Protein AF-A0AAV3SMU9-F1 (afdb_monomer_lite)

Secondary structure (DSSP, 8-state):
-EEEEE--SSTTSPPEEEEEEE-TTS-EEEEEES--SSSSSSEEEEEESSTTSPPEEEE---S--SHHHHHHHHHHHHHHHHHT-

Sequence (85 aa):
MTVRWFAGETPAARPEFSFHYQDETGIDFGWHHEPNPHVEGWGHFQERQNSKTEYTYEPQTFSSTNPTRVVWEVLSLLAAKIQAK

pLDDT: mean 94.81, std 5.58, range [57.75, 98.56]

Organism: Halococcus dombrowskii (NCBI:txid179637)

Structure (mmCIF, N/CA/C/O backbone):
data_AF-A0AAV3SMU9-F1
#
_entry.id   AF-A0AAV3SMU9-F1
#
loop_
_atom_site.group_PDB
_atom_site.id
_atom_site.type_symbol
_atom_site.label_atom_id
_atom_site.label_alt_id
_atom_site.label_comp_id
_atom_site.label_asym_id
_atom_site.label_entity_id
_atom_site.label_seq_id
_atom_site.pdbx_PDB_ins_code
_atom_site.Cartn_x
_atom_site.Cartn_y
_atom_site.Cartn_z
_atom_site.occupancy
_atom_site.B_iso_or_equiv
_atom_site.auth_seq_id
_atom_site.auth_comp_id
_atom_site.auth_asym_id
_atom_site.auth_atom_id
_atom_site.pdbx_PDB_model_num
ATOM 1 N N . MET A 1 1 ? -9.759 6.835 1.190 1.00 90.25 1 MET A N 1
ATOM 2 C CA . MET A 1 1 ? -8.657 5.952 0.752 1.00 90.25 1 MET A CA 1
ATOM 3 C C . MET A 1 1 ? -7.883 6.674 -0.330 1.00 90.25 1 MET A C 1
ATOM 5 O O . MET A 1 1 ? -8.494 7.134 -1.287 1.00 90.25 1 MET A O 1
ATOM 9 N N . THR A 1 2 ? -6.573 6.768 -0.168 1.00 96.38 2 THR A N 1
ATOM 10 C CA . THR A 1 2 ? -5.643 7.398 -1.103 1.00 96.38 2 THR A CA 1
ATOM 11 C C . THR A 1 2 ? -4.691 6.331 -1.616 1.00 96.38 2 THR A C 1
ATOM 13 O O . THR A 1 2 ? -4.165 5.553 -0.825 1.00 96.38 2 THR A O 1
ATOM 16 N N . VAL A 1 3 ? -4.471 6.300 -2.929 1.00 97.62 3 VAL A N 1
ATOM 17 C CA . VAL A 1 3 ? -3.515 5.390 -3.567 1.00 97.62 3 VAL A CA 1
ATOM 18 C C . VAL A 1 3 ? -2.417 6.222 -4.214 1.00 97.62 3 VAL A C 1
ATOM 20 O O . VAL A 1 3 ? -2.713 7.168 -4.946 1.00 97.62 3 VAL A O 1
ATOM 23 N N . ARG A 1 4 ? -1.158 5.880 -3.943 1.00 97.94 4 ARG A N 1
ATOM 24 C CA . ARG A 1 4 ? 0.015 6.471 -4.598 1.00 97.94 4 ARG A CA 1
ATOM 25 C C . ARG A 1 4 ? 0.834 5.382 -5.259 1.00 97.94 4 ARG A C 1
ATOM 27 O O . ARG A 1 4 ? 0.922 4.269 -4.748 1.00 97.94 4 ARG A O 1
ATOM 34 N N . TRP A 1 5 ? 1.435 5.727 -6.391 1.00 97.94 5 TRP A N 1
ATOM 35 C CA . TRP A 1 5 ? 2.298 4.821 -7.128 1.00 97.94 5 TRP A CA 1
ATOM 36 C C . TRP A 1 5 ? 3.422 5.587 -7.817 1.00 97.94 5 TRP A C 1
ATOM 38 O O . TRP A 1 5 ? 3.172 6.560 -8.529 1.00 97.94 5 TRP A O 1
ATOM 48 N N . PHE A 1 6 ? 4.644 5.102 -7.656 1.00 97.56 6 PHE A N 1
ATOM 49 C CA . PHE A 1 6 ? 5.836 5.542 -8.357 1.00 97.56 6 PHE A CA 1
ATOM 50 C C . PHE A 1 6 ? 6.546 4.309 -8.915 1.00 97.56 6 PHE A C 1
ATOM 52 O O . PHE A 1 6 ? 6.938 3.409 -8.181 1.00 97.56 6 PHE A O 1
ATOM 59 N N . ALA A 1 7 ? 6.688 4.233 -10.239 1.00 94.62 7 ALA A N 1
ATOM 60 C CA . ALA A 1 7 ? 7.291 3.069 -10.891 1.00 94.62 7 ALA A CA 1
ATOM 61 C C . ALA A 1 7 ? 8.825 3.002 -10.738 1.00 94.62 7 ALA A C 1
ATOM 63 O O . ALA A 1 7 ? 9.418 1.995 -11.113 1.00 94.62 7 ALA A O 1
ATOM 64 N N . GLY A 1 8 ? 9.446 4.053 -10.188 1.00 94.25 8 GLY A N 1
ATOM 65 C CA . GLY A 1 8 ? 10.893 4.219 -10.119 1.00 94.25 8 GLY A CA 1
ATOM 66 C C . GLY A 1 8 ? 11.462 5.014 -11.301 1.00 94.25 8 GLY A C 1
ATOM 67 O O . GLY A 1 8 ? 10.823 5.171 -12.340 1.00 94.25 8 GLY A O 1
ATOM 68 N N . GLU A 1 9 ? 12.682 5.534 -11.140 1.00 94.81 9 GLU A N 1
ATOM 69 C CA . GLU A 1 9 ? 13.361 6.352 -12.164 1.00 94.81 9 GLU A CA 1
ATOM 70 C C . GLU A 1 9 ? 13.896 5.531 -13.347 1.00 94.81 9 GLU A C 1
ATOM 72 O O . GLU A 1 9 ? 14.168 6.068 -14.420 1.00 94.81 9 GLU A O 1
ATOM 77 N N . THR A 1 10 ? 14.062 4.219 -13.159 1.00 95.94 10 THR A N 1
ATOM 78 C CA . THR A 1 10 ? 14.583 3.303 -14.179 1.00 95.94 10 THR A CA 1
ATOM 79 C C . THR A 1 10 ? 13.719 2.045 -14.268 1.00 95.94 10 THR A C 1
ATOM 81 O O . THR A 1 10 ? 13.084 1.678 -13.281 1.00 95.94 10 THR A O 1
ATOM 84 N N . PRO A 1 11 ? 13.740 1.306 -15.394 1.00 90.94 11 PRO A N 1
ATOM 85 C CA . PRO A 1 11 ? 12.989 0.053 -15.519 1.00 90.94 11 PRO A CA 1
ATOM 86 C C . PRO A 1 11 ? 13.373 -1.039 -14.507 1.00 90.94 11 PRO A C 1
ATOM 88 O O . PRO A 1 11 ? 12.602 -1.970 -14.297 1.00 90.94 11 PRO A O 1
ATOM 91 N N . ALA A 1 12 ? 14.569 -0.955 -13.914 1.00 92.69 12 ALA A N 1
ATOM 92 C CA . ALA A 1 12 ? 15.058 -1.900 -12.910 1.00 92.69 12 ALA A CA 1
ATOM 93 C C . ALA A 1 12 ? 14.799 -1.434 -11.466 1.00 92.69 12 ALA A C 1
ATOM 95 O O . ALA A 1 12 ? 15.063 -2.185 -10.524 1.00 92.69 12 ALA A O 1
ATOM 96 N N . ALA A 1 13 ? 14.320 -0.201 -11.277 1.00 94.81 13 ALA A N 1
ATOM 97 C CA . ALA A 1 13 ? 13.999 0.317 -9.959 1.00 94.81 13 ALA A CA 1
ATOM 98 C C . ALA A 1 13 ? 12.817 -0.453 -9.354 1.00 94.81 13 ALA A C 1
ATOM 100 O O . ALA A 1 13 ? 11.902 -0.900 -10.049 1.00 94.81 13 ALA A O 1
ATOM 101 N N . ARG A 1 14 ? 12.845 -0.617 -8.031 1.00 95.12 14 ARG A N 1
ATOM 102 C CA . ARG A 1 14 ? 11.698 -1.153 -7.298 1.00 95.12 14 ARG A CA 1
ATOM 103 C C . ARG A 1 14 ? 10.618 -0.070 -7.254 1.00 95.12 14 ARG A C 1
ATOM 105 O O . ARG A 1 14 ? 10.964 1.070 -6.953 1.00 95.12 14 ARG A O 1
ATOM 112 N N . PRO A 1 15 ? 9.346 -0.391 -7.535 1.00 97.12 15 PRO A N 1
ATOM 113 C CA . PRO A 1 15 ? 8.292 0.600 -7.429 1.00 97.12 15 PRO A CA 1
ATOM 114 C C . PRO A 1 15 ? 8.018 0.930 -5.964 1.00 97.12 15 PRO A C 1
ATOM 116 O O . PRO A 1 15 ? 8.109 0.064 -5.090 1.00 97.12 15 PRO A O 1
ATOM 119 N N . GLU A 1 16 ? 7.624 2.171 -5.726 1.00 98.25 16 GLU A N 1
ATOM 120 C CA . GLU A 1 16 ? 7.134 2.645 -4.441 1.00 98.25 16 GLU A CA 1
ATOM 121 C C . GLU A 1 16 ? 5.628 2.857 -4.535 1.00 98.25 16 GLU A C 1
ATOM 123 O O . GLU A 1 16 ? 5.125 3.439 -5.501 1.00 98.25 16 GLU A O 1
ATOM 128 N N . PHE A 1 17 ? 4.879 2.359 -3.561 1.00 98.44 17 PHE A N 1
ATOM 129 C CA . PHE A 1 17 ? 3.431 2.516 -3.565 1.00 98.44 17 PHE A CA 1
ATOM 130 C C . PHE A 1 17 ? 2.849 2.505 -2.163 1.00 98.44 17 PHE A C 1
ATOM 132 O O . PHE A 1 17 ? 3.392 1.885 -1.251 1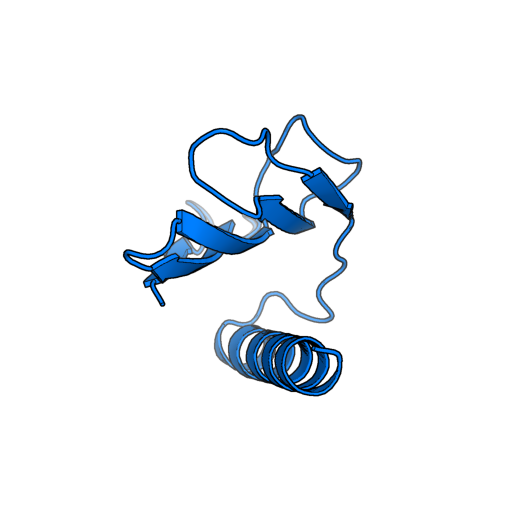.00 98.44 17 PHE A O 1
ATOM 139 N N . SER A 1 18 ? 1.699 3.156 -2.014 1.00 98.44 18 SER A N 1
ATOM 140 C CA . SER A 1 18 ? 0.949 3.138 -0.766 1.00 98.44 18 SER A CA 1
ATOM 141 C C . SER A 1 18 ? -0.557 3.169 -0.986 1.00 98.44 18 SER A C 1
ATOM 143 O O . SER A 1 18 ? -1.069 3.784 -1.926 1.00 98.44 18 SER A O 1
ATOM 145 N N . PHE A 1 19 ? -1.264 2.484 -0.093 1.00 98.44 19 PHE A N 1
ATOM 146 C CA . PHE A 1 19 ? -2.715 2.444 0.021 1.00 98.44 19 PHE A CA 1
ATOM 147 C C . PHE A 1 19 ? -3.071 2.878 1.431 1.00 98.44 19 PHE A C 1
ATOM 149 O O . PHE A 1 19 ? -2.818 2.143 2.382 1.00 98.44 19 PHE A O 1
ATOM 156 N N . HIS A 1 20 ? -3.638 4.071 1.567 1.00 97.31 20 HIS A N 1
ATOM 157 C CA . HIS A 1 20 ? -3.779 4.732 2.859 1.00 97.31 20 HIS A CA 1
ATOM 158 C C . HIS A 1 20 ? -5.219 5.167 3.116 1.00 97.31 20 HIS A C 1
ATOM 160 O O . HIS A 1 20 ? -5.809 5.935 2.351 1.00 97.31 20 HIS A O 1
ATOM 166 N N . TYR A 1 21 ? -5.803 4.688 4.207 1.00 95.75 21 TYR A N 1
ATOM 167 C CA . TYR A 1 21 ? -7.099 5.115 4.709 1.00 95.75 21 TYR A CA 1
ATOM 168 C C . TYR A 1 21 ? -6.920 6.008 5.933 1.00 95.75 21 TYR A C 1
ATOM 170 O O . TYR A 1 21 ? -6.203 5.655 6.861 1.00 95.75 21 TYR A O 1
ATOM 178 N N . GLN A 1 22 ? -7.611 7.142 5.939 1.00 94.44 22 GLN A N 1
ATOM 179 C CA . GLN A 1 22 ? -7.754 8.002 7.102 1.00 94.44 22 GLN A CA 1
ATOM 180 C C . GLN A 1 22 ? -9.169 8.580 7.096 1.00 94.44 22 GLN A C 1
ATOM 182 O O . GLN A 1 22 ? -9.675 8.929 6.024 1.00 94.44 22 GLN A O 1
ATOM 187 N N . ASP A 1 23 ? -9.790 8.691 8.268 1.00 91.38 23 ASP A N 1
ATOM 188 C CA . ASP A 1 23 ? -11.079 9.363 8.436 1.00 91.38 23 ASP A CA 1
ATOM 189 C C . ASP A 1 23 ? -11.090 10.390 9.578 1.00 91.38 23 ASP A C 1
ATOM 191 O O . ASP A 1 23 ? -10.111 10.582 10.305 1.00 91.38 23 ASP A O 1
ATOM 195 N N . GLU A 1 24 ? -12.223 11.080 9.709 1.00 91.44 24 GLU A N 1
ATOM 196 C CA . GLU A 1 24 ? -12.437 12.145 10.694 1.00 91.44 24 GLU A CA 1
ATOM 197 C C . GLU A 1 24 ? -12.494 11.636 12.141 1.00 91.44 24 GLU A C 1
ATOM 199 O O . GLU A 1 24 ? -12.336 12.420 13.076 1.00 91.44 24 GLU A O 1
ATOM 204 N N . THR A 1 25 ? -12.675 10.328 12.354 1.00 88.69 25 THR A N 1
ATOM 205 C CA . THR A 1 25 ? -12.663 9.723 13.695 1.00 88.69 25 THR A CA 1
ATOM 206 C C . THR A 1 25 ? -11.242 9.508 14.221 1.00 88.69 25 THR A C 1
ATOM 208 O O . THR A 1 25 ? -11.044 9.243 15.407 1.00 88.69 25 THR A O 1
ATOM 211 N N . GLY A 1 26 ? -10.239 9.678 13.354 1.00 89.62 26 GLY A N 1
ATOM 212 C CA . GLY A 1 26 ? -8.825 9.518 13.672 1.00 89.62 26 GLY A CA 1
ATOM 213 C C . GLY A 1 26 ? -8.276 8.128 13.361 1.00 89.62 26 GLY A C 1
ATOM 214 O O . GLY A 1 26 ? -7.077 7.925 13.556 1.00 89.62 26 GLY A O 1
ATOM 215 N N . ILE A 1 27 ? -9.108 7.209 12.858 1.00 91.19 27 ILE A N 1
ATOM 216 C CA . ILE A 1 27 ? -8.640 5.936 12.307 1.00 91.19 27 ILE A CA 1
ATOM 217 C C . ILE A 1 27 ? -7.746 6.243 11.116 1.00 91.19 27 ILE A C 1
ATOM 219 O O . ILE A 1 27 ? -8.118 7.000 10.218 1.00 91.19 27 ILE A O 1
ATOM 223 N N . ASP A 1 28 ? -6.568 5.637 11.117 1.00 96.06 28 ASP A N 1
ATOM 224 C CA . ASP A 1 28 ? -5.552 5.898 10.118 1.00 96.06 28 ASP A CA 1
ATOM 225 C C . ASP A 1 28 ? -4.690 4.644 9.952 1.00 96.06 28 ASP A C 1
ATOM 227 O O . ASP A 1 28 ? -4.054 4.188 10.903 1.00 96.06 28 ASP A O 1
ATOM 231 N N . PHE A 1 29 ? -4.731 4.040 8.767 1.00 97.25 29 PHE A N 1
ATOM 232 C CA . PHE A 1 29 ? -3.964 2.841 8.462 1.00 97.25 29 PHE A CA 1
ATOM 233 C C . PHE A 1 29 ? -3.663 2.709 6.973 1.00 97.25 29 PHE A C 1
ATOM 235 O O . PHE A 1 29 ? -4.371 3.248 6.120 1.00 97.25 29 PHE A O 1
ATOM 242 N N . GLY A 1 30 ? -2.649 1.922 6.635 1.00 97.81 30 GLY A N 1
ATOM 243 C CA . GLY A 1 30 ? -2.326 1.665 5.244 1.00 97.81 30 GLY A CA 1
ATOM 244 C C . GLY A 1 30 ? -1.263 0.608 5.022 1.00 97.81 30 GLY A C 1
ATOM 245 O O . GLY A 1 30 ? -0.562 0.201 5.942 1.00 97.81 30 GLY A O 1
ATOM 246 N N . TRP A 1 31 ? -1.148 0.197 3.766 1.00 98.50 31 TRP A N 1
ATOM 247 C CA . TRP A 1 31 ? -0.114 -0.702 3.269 1.00 98.50 31 TRP A CA 1
ATOM 248 C C . TRP A 1 31 ? 0.835 0.084 2.378 1.00 98.50 31 TRP A C 1
ATOM 250 O O . TRP A 1 31 ? 0.391 0.767 1.454 1.00 98.50 31 TRP A O 1
ATOM 260 N N . HIS A 1 32 ? 2.127 -0.023 2.651 1.00 98.56 32 HIS A N 1
ATOM 261 C CA . HIS A 1 32 ? 3.189 0.735 2.000 1.00 98.56 32 HIS A CA 1
ATOM 262 C C . HIS A 1 32 ? 4.259 -0.222 1.491 1.00 98.56 32 HIS A C 1
ATOM 264 O O . HIS A 1 32 ? 4.498 -1.267 2.093 1.00 98.56 32 HIS A O 1
ATOM 270 N N . HIS A 1 33 ? 4.892 0.128 0.379 1.00 98.44 33 HIS A N 1
ATOM 271 C CA . HIS A 1 33 ? 6.071 -0.538 -0.156 1.00 98.44 33 HIS A CA 1
ATOM 272 C C . HIS A 1 33 ? 7.093 0.529 -0.534 1.00 98.44 33 HIS A C 1
ATOM 274 O O . HIS A 1 33 ? 7.000 1.122 -1.605 1.00 98.44 33 HIS A O 1
ATOM 280 N N . GLU A 1 34 ? 8.050 0.783 0.352 1.00 97.31 34 GLU A N 1
ATOM 281 C CA . GLU A 1 34 ? 9.033 1.861 0.228 1.00 97.31 34 GLU A CA 1
ATOM 282 C C . GLU A 1 34 ? 10.247 1.610 1.142 1.00 97.31 34 GLU A C 1
ATOM 284 O O . GLU A 1 34 ? 10.161 0.817 2.092 1.00 97.31 34 GLU A O 1
ATOM 289 N N . PRO A 1 35 ? 11.393 2.272 0.897 1.00 96.50 35 PRO A N 1
ATOM 290 C CA . PRO A 1 35 ? 12.467 2.325 1.878 1.00 96.50 35 PRO A CA 1
ATOM 291 C C . PRO A 1 35 ? 11.945 2.947 3.176 1.00 96.50 35 PRO A C 1
ATOM 293 O O . PRO A 1 35 ? 11.494 4.088 3.184 1.00 96.50 35 PRO A O 1
ATOM 296 N N . ASN A 1 36 ? 12.020 2.210 4.279 1.00 96.06 36 ASN A N 1
ATOM 297 C CA . ASN A 1 36 ? 11.496 2.659 5.564 1.00 96.06 36 ASN A CA 1
ATOM 298 C C . ASN A 1 36 ? 12.425 2.224 6.715 1.00 96.06 36 ASN A C 1
ATOM 300 O O . ASN A 1 36 ? 13.142 1.231 6.576 1.00 96.06 36 ASN A O 1
ATOM 304 N N . PRO A 1 37 ? 12.435 2.953 7.846 1.00 96.00 37 PRO A N 1
ATOM 305 C CA . PRO A 1 37 ? 13.228 2.594 9.021 1.00 96.00 37 PRO A CA 1
ATOM 306 C C . PRO A 1 37 ? 12.459 1.732 10.041 1.00 96.00 37 PRO A C 1
ATOM 308 O O . PRO A 1 37 ? 12.988 1.464 11.118 1.00 96.00 37 PRO A O 1
ATOM 311 N N . HIS A 1 38 ? 11.204 1.368 9.765 1.00 95.56 38 HIS A N 1
ATOM 312 C CA . HIS A 1 38 ? 10.275 0.851 10.775 1.00 95.56 38 HIS A CA 1
ATOM 313 C C . HIS A 1 38 ? 10.307 -0.670 10.901 1.00 95.56 38 HIS A C 1
ATOM 315 O O . HIS A 1 38 ? 10.192 -1.197 12.007 1.00 95.56 38 HIS A O 1
ATOM 321 N N . VAL A 1 39 ? 10.469 -1.374 9.781 1.00 96.81 39 VAL A N 1
ATOM 322 C CA . VAL A 1 39 ? 10.534 -2.838 9.737 1.00 96.81 39 VAL A CA 1
ATOM 323 C C . VAL A 1 39 ? 11.655 -3.309 8.819 1.00 96.81 39 VAL A C 1
ATOM 325 O O . VAL A 1 39 ? 12.154 -2.566 7.976 1.00 96.81 39 VAL A O 1
ATOM 328 N N . GLU A 1 40 ? 12.041 -4.577 8.954 1.00 95.94 40 GLU A N 1
ATOM 329 C CA . GLU A 1 40 ? 12.908 -5.213 7.967 1.00 95.94 40 GLU A CA 1
ATOM 330 C C . GLU A 1 40 ? 12.132 -5.464 6.665 1.00 95.94 40 GLU A C 1
ATOM 332 O O . GLU A 1 40 ? 11.076 -6.098 6.660 1.00 95.94 40 GLU A O 1
ATOM 337 N N . GLY A 1 41 ? 12.679 -4.986 5.546 1.00 95.12 41 GLY A N 1
ATOM 338 C CA . GLY A 1 41 ? 12.068 -5.114 4.226 1.00 95.12 41 GLY A CA 1
ATOM 339 C C . GLY A 1 41 ? 11.401 -3.828 3.736 1.00 95.12 41 GLY A C 1
ATOM 340 O O . GLY A 1 41 ? 11.469 -2.775 4.358 1.00 95.12 41 GLY A O 1
ATOM 341 N N . TRP A 1 42 ? 10.806 -3.908 2.546 1.00 97.38 42 TRP A N 1
ATOM 342 C CA . TRP A 1 42 ? 10.220 -2.744 1.867 1.00 97.38 42 TRP A CA 1
ATOM 343 C C . TRP A 1 42 ? 8.735 -2.580 2.164 1.00 97.38 42 TRP A C 1
ATOM 345 O O . TRP A 1 42 ? 8.232 -1.462 2.225 1.00 97.38 42 TRP A O 1
ATOM 355 N N . GLY A 1 43 ? 8.026 -3.697 2.312 1.00 98.06 43 GLY A N 1
ATOM 356 C CA . GLY A 1 43 ? 6.596 -3.680 2.541 1.00 98.06 43 GLY A CA 1
ATOM 357 C C . GLY A 1 43 ? 6.263 -3.647 4.026 1.00 98.06 43 GLY A C 1
ATOM 358 O O . GLY A 1 43 ? 6.832 -4.403 4.818 1.00 98.06 43 GLY A O 1
ATOM 359 N N . HIS A 1 44 ? 5.317 -2.798 4.400 1.00 98.56 44 HIS A N 1
ATOM 360 C CA . HIS A 1 44 ? 4.784 -2.755 5.752 1.00 98.56 44 HIS A CA 1
ATOM 361 C C . HIS A 1 44 ? 3.317 -2.336 5.770 1.00 98.56 44 HIS A C 1
ATOM 363 O O . HIS A 1 44 ? 2.824 -1.630 4.889 1.00 98.56 44 HIS A O 1
ATOM 369 N N . PHE A 1 45 ? 2.615 -2.798 6.792 1.00 98.06 45 PHE A N 1
ATOM 370 C CA . PHE A 1 45 ? 1.341 -2.256 7.215 1.00 98.06 45 PHE A CA 1
ATOM 371 C C . PHE A 1 45 ? 1.592 -1.299 8.383 1.00 98.06 45 PHE A C 1
ATOM 373 O O . PHE A 1 45 ? 2.376 -1.611 9.278 1.00 98.06 45 PHE A O 1
ATOM 380 N N . GLN A 1 46 ? 0.935 -0.143 8.377 1.00 97.56 46 GLN A N 1
ATOM 381 C CA . GLN A 1 46 ? 0.945 0.786 9.503 1.00 97.56 46 GLN A CA 1
ATOM 382 C C . GLN A 1 46 ? -0.476 1.092 9.955 1.00 97.56 46 GLN A C 1
ATOM 384 O O . GLN A 1 46 ? -1.377 1.229 9.124 1.00 97.56 46 GLN A O 1
ATOM 389 N N . GLU A 1 47 ? -0.677 1.261 11.258 1.00 96.94 47 GLU A N 1
ATOM 390 C CA . GLU A 1 47 ? -1.948 1.731 11.804 1.00 96.94 47 GLU A CA 1
ATOM 391 C C . GLU A 1 47 ? -1.774 2.575 13.060 1.00 96.94 47 GLU A C 1
ATOM 393 O O . GLU A 1 47 ? -0.856 2.380 13.848 1.00 96.94 47 GLU A O 1
ATOM 398 N N . ARG A 1 48 ? -2.706 3.498 13.271 1.00 95.31 48 ARG A N 1
ATOM 399 C CA . ARG A 1 48 ? -2.972 4.126 14.563 1.00 95.31 48 ARG A CA 1
ATOM 400 C C . ARG A 1 48 ? -4.480 4.183 14.776 1.00 95.31 48 ARG A C 1
ATOM 402 O O . ARG A 1 48 ? -5.259 4.356 13.836 1.00 95.31 48 ARG A O 1
ATOM 409 N N . GLN A 1 49 ? -4.906 4.028 16.024 1.00 90.81 49 GLN A N 1
ATOM 410 C CA . GLN A 1 49 ? -6.333 3.972 16.352 1.00 90.81 49 GLN A CA 1
ATOM 411 C C . GLN A 1 49 ? -6.981 5.356 16.412 1.00 90.81 49 GLN A C 1
ATOM 413 O O . GLN A 1 49 ? -8.175 5.486 16.163 1.00 90.81 49 GLN A O 1
ATOM 418 N N . ASN A 1 50 ? -6.209 6.381 16.773 1.00 91.25 50 ASN A N 1
ATOM 419 C CA . ASN A 1 50 ? -6.633 7.776 16.755 1.00 91.25 50 ASN A CA 1
ATOM 420 C C . ASN A 1 50 ? -5.422 8.708 16.567 1.00 91.25 50 ASN A C 1
ATOM 422 O O . ASN A 1 50 ? -4.267 8.285 16.614 1.00 91.25 50 ASN A O 1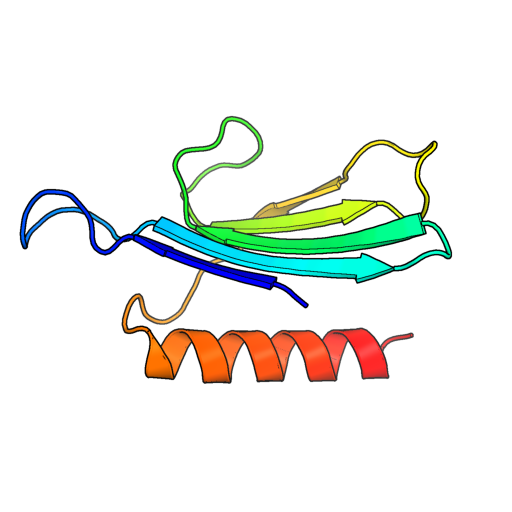
ATOM 426 N N . SER A 1 51 ? -5.673 10.008 16.403 1.00 87.44 51 SER A N 1
ATOM 427 C CA . SER A 1 51 ? -4.624 11.015 16.175 1.00 87.44 51 SER A CA 1
ATOM 428 C C . SER A 1 51 ? -3.659 11.225 17.349 1.00 87.44 51 SER A C 1
ATOM 430 O O . SER A 1 51 ? -2.639 11.888 17.172 1.00 87.44 51 SER A O 1
ATOM 432 N N . LYS A 1 52 ? -3.963 10.685 18.536 1.00 90.19 52 LYS A N 1
ATOM 433 C CA . LYS A 1 52 ? -3.127 10.788 19.742 1.00 90.19 52 LYS A CA 1
ATOM 434 C C . LYS A 1 52 ? -2.263 9.551 19.978 1.00 90.19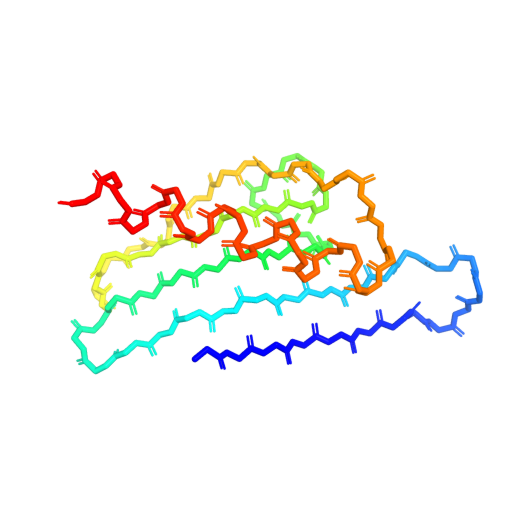 52 LYS A C 1
ATOM 436 O O . LYS A 1 52 ? -1.419 9.582 20.868 1.00 90.19 52 LYS A O 1
ATOM 441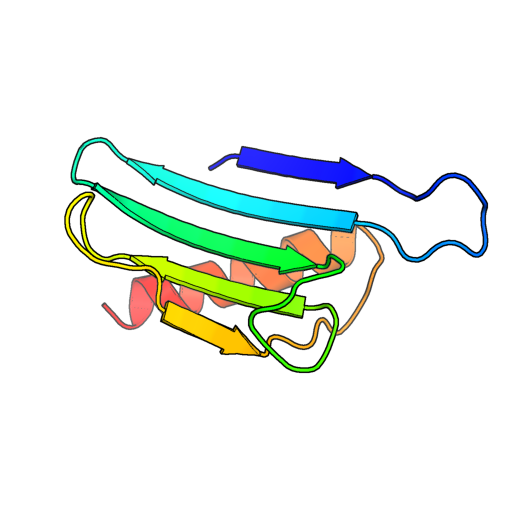 N N . THR A 1 53 ? -2.488 8.468 19.237 1.00 92.88 53 THR A N 1
ATOM 442 C CA . THR A 1 53 ? -1.695 7.239 19.341 1.00 92.88 53 THR A CA 1
ATOM 443 C C . THR A 1 53 ? -0.581 7.228 18.305 1.00 92.88 53 THR A C 1
ATOM 445 O O . THR A 1 53 ? -0.782 7.673 17.172 1.00 92.88 53 THR A O 1
ATOM 448 N N . GLU A 1 54 ? 0.575 6.696 18.694 1.00 95.00 54 GLU A N 1
ATOM 449 C CA . GLU A 1 54 ? 1.656 6.395 17.758 1.00 95.00 54 GLU A CA 1
ATOM 450 C C . GLU A 1 54 ? 1.233 5.309 16.766 1.00 95.00 54 GLU A C 1
ATOM 452 O O . GLU A 1 54 ? 0.307 4.533 17.024 1.00 95.00 54 GLU A O 1
ATOM 457 N N . TYR A 1 55 ? 1.917 5.272 15.625 1.00 96.75 55 TYR A N 1
ATOM 458 C CA . TYR A 1 55 ? 1.741 4.188 14.672 1.00 96.75 55 TYR A CA 1
ATOM 459 C C . TYR A 1 55 ? 2.378 2.905 15.196 1.00 96.75 55 TYR A C 1
ATOM 461 O O . TYR A 1 55 ? 3.506 2.915 15.692 1.00 96.75 55 TYR A O 1
ATOM 469 N N . THR A 1 56 ? 1.675 1.797 15.010 1.00 97.38 56 THR A N 1
ATOM 470 C CA . THR A 1 56 ? 2.274 0.468 14.986 1.00 97.38 56 THR A CA 1
ATOM 471 C C . THR A 1 56 ? 2.650 0.115 13.552 1.00 97.38 56 THR A C 1
ATOM 473 O O . THR A 1 56 ? 2.042 0.607 12.596 1.00 97.38 56 THR A O 1
ATOM 476 N N . TYR A 1 57 ? 3.673 -0.727 13.409 1.00 98.12 57 TYR A N 1
ATOM 477 C CA . TYR A 1 57 ? 4.194 -1.160 12.119 1.00 98.12 57 TYR A CA 1
ATOM 478 C C . TYR A 1 57 ? 4.355 -2.675 12.119 1.00 98.12 57 TYR A C 1
ATOM 480 O O . TYR A 1 57 ? 4.939 -3.244 13.043 1.00 98.12 57 TYR A O 1
ATOM 488 N N . GLU A 1 58 ? 3.860 -3.316 11.069 1.00 97.94 58 GLU A N 1
ATOM 489 C CA . GLU A 1 58 ? 3.963 -4.756 10.859 1.00 97.94 58 GLU A CA 1
ATOM 490 C C . GLU A 1 58 ? 4.580 -5.024 9.481 1.00 97.94 58 GLU A C 1
ATOM 492 O O . GLU A 1 58 ? 4.171 -4.395 8.500 1.00 97.94 58 GLU A O 1
ATOM 497 N N . PRO A 1 59 ? 5.559 -5.940 9.358 1.00 98.12 59 PRO A N 1
ATOM 498 C CA . PRO A 1 59 ? 6.100 -6.306 8.056 1.00 98.12 59 PRO A CA 1
ATOM 499 C C . PRO A 1 59 ? 5.004 -6.850 7.133 1.00 98.12 59 PRO A C 1
ATOM 501 O O . PRO A 1 59 ? 4.216 -7.708 7.527 1.00 98.12 59 PRO A O 1
ATOM 504 N N . GLN A 1 60 ? 4.997 -6.404 5.879 1.00 97.56 60 GLN A N 1
ATOM 505 C CA . GLN A 1 60 ? 4.096 -6.902 4.843 1.00 97.56 60 GLN A CA 1
ATOM 506 C C . GLN A 1 60 ? 4.920 -7.369 3.650 1.00 97.56 60 GLN A C 1
ATOM 508 O O . GLN A 1 60 ? 5.670 -6.607 3.049 1.00 97.56 60 GLN A O 1
ATOM 513 N N . THR A 1 61 ? 4.733 -8.620 3.244 1.00 97.00 61 THR A N 1
ATOM 514 C CA . THR A 1 61 ? 5.241 -9.083 1.949 1.00 97.00 61 THR A CA 1
ATOM 515 C C . THR A 1 61 ? 4.118 -8.998 0.928 1.00 97.00 61 THR A C 1
ATOM 517 O O . THR A 1 61 ? 3.032 -9.513 1.182 1.00 97.00 61 THR A O 1
ATOM 520 N N . PHE A 1 62 ? 4.377 -8.358 -0.211 1.00 97.31 62 PHE A N 1
ATOM 521 C CA . PHE A 1 62 ? 3.452 -8.365 -1.343 1.00 97.31 62 PHE A CA 1
ATOM 522 C C . PHE A 1 62 ? 3.816 -9.487 -2.308 1.00 97.31 62 PHE A C 1
ATOM 524 O O . PHE A 1 62 ? 4.991 -9.689 -2.626 1.00 97.31 62 PHE A O 1
ATOM 531 N N . SER A 1 63 ? 2.811 -10.193 -2.817 1.00 97.38 63 SER A N 1
ATOM 532 C CA . SER A 1 63 ? 3.011 -11.275 -3.790 1.00 97.38 63 SER A CA 1
ATOM 533 C C . SER A 1 63 ? 3.443 -10.774 -5.175 1.00 97.38 63 SER A C 1
ATOM 535 O O . SER A 1 63 ? 3.909 -11.544 -6.019 1.00 97.38 63 SER A O 1
ATOM 537 N N . SER A 1 64 ? 3.271 -9.477 -5.437 1.00 96.12 64 SER A N 1
ATOM 538 C CA . SER A 1 64 ? 3.603 -8.834 -6.700 1.00 96.12 64 SER A CA 1
ATOM 539 C C . SER A 1 64 ? 3.958 -7.366 -6.497 1.00 96.12 64 SER A C 1
ATOM 541 O O . SER A 1 64 ? 3.570 -6.746 -5.517 1.00 96.12 64 SER A O 1
ATOM 543 N N . THR A 1 65 ? 4.643 -6.793 -7.481 1.00 95.31 65 THR A N 1
ATOM 544 C CA . THR A 1 65 ? 4.830 -5.345 -7.634 1.00 95.31 65 THR A CA 1
ATOM 545 C C . THR A 1 65 ? 4.108 -4.806 -8.873 1.00 95.31 65 THR A C 1
ATOM 547 O O . THR A 1 65 ? 4.277 -3.650 -9.247 1.00 95.31 65 THR A O 1
ATOM 550 N N . ASN A 1 66 ? 3.290 -5.628 -9.542 1.00 95.50 66 ASN A N 1
ATOM 551 C CA . ASN A 1 66 ? 2.434 -5.172 -10.633 1.00 95.50 66 ASN A CA 1
ATOM 552 C C . ASN A 1 66 ? 1.226 -4.395 -10.064 1.00 95.50 66 ASN A C 1
ATOM 554 O O . ASN A 1 66 ? 0.519 -4.962 -9.227 1.00 95.50 66 ASN A O 1
ATOM 558 N N . PRO A 1 67 ? 0.920 -3.174 -10.552 1.00 96.19 67 PRO A N 1
ATOM 559 C CA . PRO A 1 67 ? -0.110 -2.318 -9.958 1.00 96.19 67 PRO A CA 1
ATOM 560 C C . PRO A 1 67 ? -1.470 -2.997 -9.798 1.00 96.19 67 PRO A C 1
ATOM 562 O O . PRO A 1 67 ? -2.058 -2.979 -8.721 1.00 96.19 67 PRO A O 1
ATOM 565 N N . THR A 1 68 ? -1.961 -3.659 -10.847 1.00 96.94 68 THR A N 1
ATOM 566 C CA . THR A 1 68 ? -3.281 -4.296 -10.816 1.00 96.94 68 THR A CA 1
ATOM 567 C C . THR A 1 68 ? -3.320 -5.458 -9.828 1.00 96.94 68 THR A C 1
ATOM 569 O O . THR A 1 68 ? -4.308 -5.613 -9.117 1.00 96.94 68 THR A O 1
ATOM 572 N N . ARG A 1 69 ? -2.251 -6.262 -9.742 1.00 98.00 69 ARG A N 1
ATOM 573 C CA . ARG A 1 69 ? -2.176 -7.376 -8.781 1.00 98.00 69 ARG A CA 1
ATOM 574 C C . ARG A 1 69 ? -2.128 -6.878 -7.341 1.00 98.00 69 ARG A C 1
ATOM 576 O O . ARG A 1 69 ? -2.854 -7.407 -6.507 1.00 98.00 69 ARG A O 1
ATOM 583 N N . VAL A 1 70 ? -1.340 -5.837 -7.080 1.00 98.12 70 VAL A N 1
ATOM 584 C CA . VAL A 1 70 ? -1.238 -5.229 -5.748 1.00 98.12 70 VAL A CA 1
ATOM 585 C C . VAL A 1 70 ? -2.576 -4.645 -5.304 1.00 98.12 70 VAL A C 1
ATOM 587 O O . VAL A 1 70 ? -2.965 -4.847 -4.160 1.00 98.12 70 VAL A O 1
ATOM 590 N N . VAL A 1 71 ? -3.327 -3.987 -6.195 1.00 97.75 71 VAL A N 1
ATOM 591 C CA . VAL A 1 71 ? -4.675 -3.486 -5.867 1.00 97.75 71 VAL A CA 1
ATOM 592 C C . VAL A 1 71 ? -5.580 -4.622 -5.384 1.00 97.75 71 VAL A C 1
ATOM 594 O O . VAL A 1 71 ? -6.212 -4.492 -4.338 1.00 97.75 71 VAL A O 1
ATOM 597 N N . TRP A 1 72 ? -5.634 -5.744 -6.106 1.00 98.25 72 TRP A N 1
ATOM 598 C CA . TRP A 1 72 ? -6.453 -6.893 -5.701 1.00 98.25 72 TRP A CA 1
ATOM 599 C C . TRP A 1 72 ? -6.003 -7.507 -4.375 1.00 98.25 72 TRP A C 1
ATOM 601 O O . TRP A 1 72 ? -6.839 -7.866 -3.542 1.00 98.25 72 TRP A O 1
ATOM 611 N N . GLU A 1 73 ? -4.693 -7.602 -4.167 1.00 98.25 73 GLU A N 1
ATOM 612 C CA . GLU A 1 73 ? -4.110 -8.087 -2.920 1.00 98.25 73 GLU A CA 1
ATOM 613 C C . GLU A 1 73 ? -4.504 -7.187 -1.740 1.00 98.25 73 GLU A C 1
ATOM 615 O O . GLU A 1 73 ? -5.076 -7.670 -0.764 1.00 98.25 73 GLU A O 1
ATOM 620 N N . VAL A 1 74 ? -4.324 -5.869 -1.861 1.00 97.88 74 VAL A N 1
ATOM 621 C CA . VAL A 1 74 ? -4.682 -4.905 -0.809 1.00 97.88 74 VAL A CA 1
A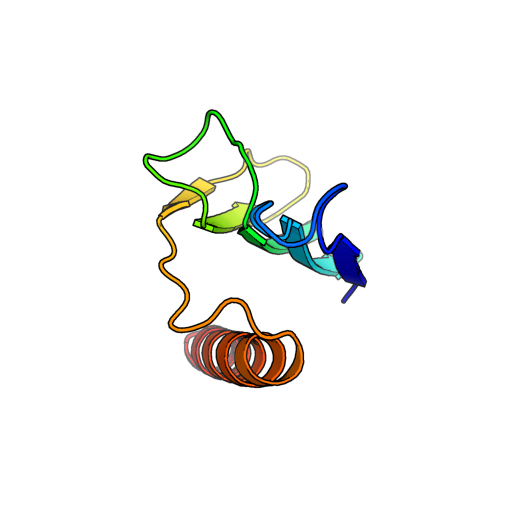TOM 622 C C . VAL A 1 74 ? -6.184 -4.880 -0.539 1.00 97.88 74 VAL A C 1
ATOM 624 O O . VAL A 1 74 ? -6.588 -4.826 0.619 1.00 97.88 74 VAL A O 1
ATOM 627 N N . LEU A 1 75 ? -7.035 -4.964 -1.565 1.00 96.94 75 LEU A N 1
ATOM 628 C CA . LEU A 1 75 ? -8.486 -5.057 -1.362 1.00 96.94 75 LEU A CA 1
ATOM 629 C C . LEU A 1 75 ? -8.878 -6.318 -0.578 1.00 96.94 75 LEU A C 1
ATOM 631 O O . LEU A 1 75 ? -9.794 -6.264 0.242 1.00 96.94 75 LEU A O 1
ATOM 635 N N . SER A 1 76 ? -8.166 -7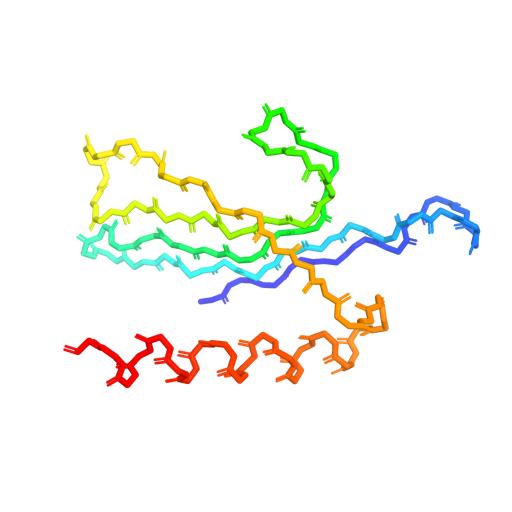.427 -0.786 1.00 97.19 76 SER A N 1
ATOM 636 C CA . SER A 1 76 ? -8.381 -8.667 -0.032 1.00 97.19 76 SER A CA 1
ATOM 637 C C . SER A 1 76 ? -7.952 -8.516 1.432 1.00 97.19 76 SER A C 1
ATOM 639 O O . SER A 1 76 ? -8.700 -8.901 2.331 1.00 97.19 76 SER A O 1
ATOM 641 N N . LEU A 1 77 ? -6.796 -7.888 1.685 1.00 96.38 77 LEU A N 1
ATOM 642 C CA . LEU A 1 77 ? -6.324 -7.567 3.041 1.00 96.38 77 LEU A CA 1
ATOM 643 C C . LEU A 1 77 ? -7.288 -6.613 3.762 1.00 96.38 77 LEU A C 1
ATOM 645 O O . LEU A 1 77 ? -7.617 -6.821 4.929 1.00 96.38 77 LEU A O 1
ATOM 649 N N . LEU A 1 78 ? -7.790 -5.597 3.056 1.00 95.31 78 LEU A N 1
ATOM 650 C CA . LEU A 1 78 ? -8.766 -4.647 3.579 1.00 95.31 78 LEU A CA 1
ATOM 651 C C . LEU A 1 78 ? -10.074 -5.340 3.965 1.00 95.31 78 LEU A C 1
ATOM 653 O O . LEU A 1 78 ? -10.577 -5.111 5.063 1.00 95.31 78 LEU A O 1
ATOM 657 N N . ALA A 1 79 ? -10.609 -6.198 3.094 1.00 95.06 79 ALA A N 1
ATOM 658 C CA . ALA A 1 79 ? -11.819 -6.962 3.383 1.00 95.06 79 ALA A CA 1
ATOM 659 C C . ALA A 1 79 ? -11.647 -7.836 4.633 1.00 95.06 79 ALA A C 1
ATOM 661 O O . ALA A 1 79 ? -12.496 -7.790 5.522 1.00 95.06 79 ALA A O 1
ATOM 662 N N . ALA A 1 80 ? -10.528 -8.559 4.744 1.00 93.31 80 ALA A N 1
ATOM 663 C CA . ALA A 1 80 ? -10.220 -9.366 5.923 1.00 93.31 80 ALA A CA 1
ATOM 664 C C . ALA A 1 80 ? -10.137 -8.511 7.198 1.00 93.31 80 ALA A C 1
ATOM 666 O O . ALA A 1 80 ? -10.684 -8.881 8.235 1.00 93.31 80 ALA A O 1
ATOM 667 N N . LYS A 1 81 ? -9.508 -7.334 7.119 1.00 87.12 81 LYS A N 1
ATOM 668 C CA . LYS A 1 81 ? -9.340 -6.445 8.273 1.00 87.12 81 LYS A CA 1
ATOM 669 C C . LYS A 1 81 ? -10.645 -5.786 8.721 1.00 87.12 81 LYS A C 1
ATOM 671 O O . LYS A 1 81 ? -10.833 -5.580 9.915 1.00 87.12 81 LYS A O 1
ATOM 676 N N . ILE A 1 82 ? -11.544 -5.471 7.788 1.00 87.25 82 ILE A N 1
ATOM 677 C CA . ILE A 1 82 ? -12.882 -4.954 8.111 1.00 87.25 82 ILE A CA 1
ATOM 678 C C . ILE A 1 82 ? -13.753 -6.057 8.719 1.00 87.25 82 ILE A C 1
ATOM 680 O O . ILE A 1 82 ? -14.489 -5.781 9.653 1.00 87.25 82 ILE A O 1
ATOM 684 N N . GLN A 1 83 ? -13.661 -7.296 8.229 1.00 85.88 83 GLN A N 1
ATOM 685 C CA . GLN A 1 83 ? -14.429 -8.426 8.770 1.00 85.88 83 GLN A CA 1
ATOM 686 C C . GLN A 1 83 ? -13.954 -8.885 10.154 1.00 85.88 83 GLN A C 1
ATOM 688 O O . GLN A 1 83 ? -14.728 -9.486 10.892 1.00 85.88 83 GLN A O 1
ATOM 693 N N . ALA A 1 84 ? -12.686 -8.645 10.493 1.00 73.75 84 ALA A N 1
ATOM 694 C CA . ALA A 1 84 ? -12.113 -8.992 11.792 1.00 73.75 84 ALA A CA 1
ATOM 695 C C . ALA A 1 84 ? -12.420 -7.968 12.906 1.00 73.75 84 ALA A C 1
ATOM 697 O O . ALA A 1 84 ? -12.043 -8.208 14.054 1.00 73.75 84 ALA A O 1
ATOM 698 N N . LYS A 1 85 ? -13.056 -6.836 12.577 1.00 57.75 85 LYS A N 1
ATOM 699 C CA . LYS A 1 85 ? -13.522 -5.817 13.529 1.00 57.75 85 LYS A CA 1
ATOM 700 C C . LYS A 1 85 ? -15.011 -5.977 13.808 1.00 57.75 85 LYS A C 1
ATOM 702 O O . LYS A 1 85 ? -15.389 -5.729 14.972 1.00 57.75 85 LYS A O 1
#

Foldseek 3Di:
DDKDWDCDPDVPDQIWIKDWDADPQAWIKIWTFDDDPQDPHRIWIWTDRHPPGDIDIDHDDDPDSDPVSSVVVRVVVVVVVVVVD

Radius of gyration: 13.22 Å; chains: 1; bounding box: 30×23×35 Å